Protein AF-A0A7S3YXL3-F1 (afdb_monomer)

Foldseek 3Di:
DPPQDWAAALPPRDTDGPVQFDPVQVPDDGNPHHGPVVVVVVVVVVVVVVPPVPQPFDAALPPRDTDGPVQFDPVLVVVHNNRHGPVVVVVVVPPPDDPDPDDPDDDDDDDDDDDDDDDDDD

Secondary structure (DSSP, 8-state):
-----EEE-TTT--EEEGGGS-HHHHTSPTTSPPPHHHHHHHHHHHHHHTTS--S--EE-TTT--EE-GGGS-HHHHTTGGG---HHHHHHHHH-SS------TT-----------------

Mean predicted aligned error: 17.36 Å

Nearest PDB structures (foldseek):
  8pda-assembly1_A  TM=3.566E-01  e=9.413E-01  Saccharomyces cerevisiae
  3j7y-assembly1_0  TM=2.477E-01  e=2.524E+00  Homo sapiens
  7a5f-assembly1_03  TM=2.580E-01  e=3.345E+00  Homo sapiens

Sequence (122 aa):
ITHHLMKLCAECKLEKGKKGYGDRQWKKAAGSGVCKECKAKALAEKENQAMSPSSSMKMCSSCGTNKQVFSFSENQLKKGSKRRCYSCVEDSEGNANQEVLVCHECGSDGPFSAKQKKKGPK

Organism: NCBI:txid91324

Structure (mmCIF, N/CA/C/O backbone):
data_AF-A0A7S3YXL3-F1
#
_entry.id   AF-A0A7S3YXL3-F1
#
loop_
_atom_site.group_PDB
_atom_site.id
_atom_site.type_symbol
_atom_site.label_atom_id
_atom_site.label_alt_id
_atom_site.label_comp_id
_atom_site.label_asym_id
_atom_site.label_entity_id
_atom_site.label_seq_id
_atom_site.pdbx_PDB_ins_code
_atom_site.Cartn_x
_atom_site.Cartn_y
_atom_site.Cartn_z
_atom_site.occupancy
_atom_site.B_iso_or_equiv
_atom_site.auth_seq_id
_atom_site.auth_comp_id
_atom_site.auth_asym_id
_atom_site.auth_atom_id
_atom_site.pdbx_PDB_model_num
ATOM 1 N N . ILE A 1 1 ? 32.670 -7.714 -28.250 1.00 48.03 1 ILE A N 1
ATOM 2 C CA . ILE A 1 1 ? 31.438 -6.919 -28.470 1.00 48.03 1 ILE A CA 1
ATOM 3 C C . ILE A 1 1 ? 30.487 -7.222 -27.319 1.00 48.03 1 ILE A C 1
ATOM 5 O O . ILE A 1 1 ? 29.798 -8.233 -27.333 1.00 48.03 1 ILE A O 1
ATOM 9 N N . THR A 1 2 ? 30.520 -6.427 -26.252 1.00 51.41 2 THR A N 1
ATOM 10 C CA . THR A 1 2 ? 29.527 -6.521 -25.177 1.00 51.41 2 THR A CA 1
ATOM 11 C C . THR A 1 2 ? 28.227 -5.947 -25.718 1.00 51.41 2 THR A C 1
ATOM 13 O O . THR A 1 2 ? 28.029 -4.737 -25.716 1.00 51.41 2 THR A O 1
ATOM 16 N N . HIS A 1 3 ? 27.354 -6.809 -26.241 1.00 57.69 3 HIS A N 1
ATOM 17 C CA . HIS A 1 3 ? 26.010 -6.397 -26.623 1.00 57.69 3 HIS A CA 1
ATOM 18 C C . HIS A 1 3 ? 25.340 -5.786 -25.390 1.00 57.69 3 HIS A C 1
ATOM 20 O O . HIS A 1 3 ? 25.068 -6.476 -24.403 1.00 57.69 3 HIS A O 1
ATOM 26 N N . HIS A 1 4 ? 25.113 -4.473 -25.423 1.00 72.56 4 HIS A N 1
ATOM 27 C CA . HIS A 1 4 ? 24.270 -3.806 -24.449 1.00 72.56 4 HIS A CA 1
ATOM 28 C C . HIS A 1 4 ? 22.858 -4.363 -24.617 1.00 72.56 4 HIS A C 1
ATOM 30 O O . HIS A 1 4 ? 22.091 -3.894 -25.450 1.00 72.56 4 HIS A O 1
ATOM 36 N N . LEU A 1 5 ? 22.526 -5.399 -23.841 1.00 86.81 5 LEU A N 1
ATOM 37 C CA . LEU A 1 5 ? 21.158 -5.887 -23.755 1.00 86.81 5 LEU A CA 1
ATOM 38 C C . LEU A 1 5 ? 20.287 -4.718 -23.297 1.00 86.81 5 LEU A C 1
ATOM 40 O O . LEU A 1 5 ? 20.461 -4.199 -22.190 1.00 86.81 5 LEU A O 1
ATOM 44 N N . MET A 1 6 ? 19.377 -4.309 -24.172 1.00 92.06 6 MET A N 1
ATOM 45 C CA . MET A 1 6 ? 18.308 -3.361 -23.898 1.00 92.06 6 MET A CA 1
ATOM 46 C C . MET A 1 6 ? 16.978 -4.113 -23.859 1.00 92.06 6 MET A C 1
ATOM 48 O O . MET A 1 6 ? 16.819 -5.158 -24.491 1.00 92.06 6 MET A O 1
ATOM 52 N N . LYS A 1 7 ? 16.034 -3.622 -23.052 1.00 92.62 7 LYS A N 1
ATOM 53 C CA . LYS A 1 7 ? 14.675 -4.169 -22.960 1.00 92.62 7 LYS A CA 1
ATOM 54 C C . LYS A 1 7 ? 13.646 -3.049 -23.003 1.00 92.62 7 LYS A C 1
ATOM 56 O O . LYS A 1 7 ? 13.819 -2.027 -22.332 1.00 92.62 7 LYS A O 1
ATOM 61 N N . LEU A 1 8 ? 12.557 -3.290 -23.729 1.00 95.00 8 LEU A N 1
ATOM 62 C CA . LEU A 1 8 ? 11.387 -2.417 -23.776 1.00 95.00 8 LEU A CA 1
ATOM 63 C C . LEU A 1 8 ? 10.574 -2.508 -22.484 1.00 95.00 8 LEU A C 1
ATOM 65 O O . LEU A 1 8 ? 10.272 -3.605 -22.002 1.00 95.00 8 LEU A O 1
ATOM 69 N N . CYS A 1 9 ? 10.217 -1.343 -21.946 1.00 95.56 9 CYS A N 1
ATOM 70 C CA . CYS A 1 9 ? 9.345 -1.230 -20.783 1.00 95.56 9 CYS A CA 1
ATOM 71 C C . CYS A 1 9 ? 7.897 -1.518 -21.188 1.00 95.56 9 CYS A C 1
ATOM 73 O O . CYS A 1 9 ? 7.416 -0.975 -22.183 1.00 95.56 9 CYS A O 1
ATOM 75 N N . ALA A 1 10 ? 7.186 -2.321 -20.396 1.00 95.81 10 ALA A N 1
ATOM 76 C CA . ALA A 1 10 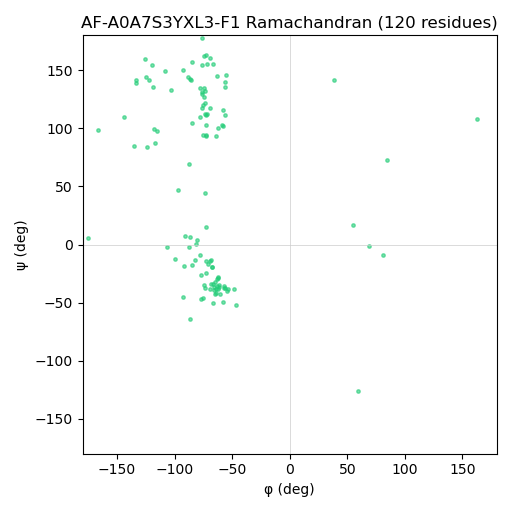? 5.785 -2.649 -20.650 1.00 95.81 10 ALA A CA 1
ATOM 77 C C . ALA A 1 10 ? 4.868 -1.409 -20.626 1.00 95.81 10 ALA A C 1
ATOM 79 O O . ALA A 1 10 ? 3.960 -1.327 -21.451 1.00 95.81 10 ALA A O 1
ATOM 80 N N . GLU A 1 11 ? 5.161 -0.434 -19.758 1.00 95.38 11 GLU A N 1
ATOM 81 C CA . GLU A 1 11 ? 4.337 0.765 -19.551 1.00 95.38 11 GLU A CA 1
ATOM 82 C C . GLU A 1 11 ? 4.696 1.889 -20.531 1.00 95.38 11 GLU A C 1
ATOM 84 O O . GLU A 1 11 ? 3.902 2.259 -21.386 1.00 95.38 11 GLU A O 1
ATOM 89 N N . CYS A 1 12 ? 5.922 2.420 -20.454 1.00 95.44 12 CYS A N 1
ATOM 90 C CA . CYS A 1 12 ? 6.314 3.592 -21.244 1.00 95.44 12 CYS A CA 1
ATOM 91 C C . CYS A 1 12 ? 6.867 3.274 -22.639 1.00 95.44 12 CYS A C 1
ATOM 93 O O . CYS A 1 12 ? 7.236 4.198 -23.353 1.00 95.44 12 CYS A O 1
ATOM 95 N N . LYS A 1 13 ? 6.986 1.990 -23.012 1.00 94.75 13 LYS A N 1
ATOM 96 C CA . LYS A 1 13 ? 7.530 1.521 -24.304 1.00 94.75 13 LYS A CA 1
ATOM 97 C C . LYS A 1 13 ? 8.939 2.029 -24.652 1.00 94.75 13 LYS A C 1
ATOM 99 O O . LYS A 1 13 ? 9.369 1.905 -25.790 1.00 94.75 13 LYS A O 1
ATOM 104 N N . LEU A 1 14 ? 9.687 2.547 -23.676 1.00 94.56 14 LEU A N 1
ATOM 105 C CA . LEU A 1 14 ? 11.068 2.989 -23.868 1.00 94.56 14 LEU A CA 1
ATOM 106 C C . LEU A 1 14 ? 12.056 1.836 -23.684 1.00 94.56 14 LEU A C 1
ATOM 108 O O . LEU A 1 14 ? 11.906 1.006 -22.779 1.00 94.56 14 LEU A O 1
ATOM 112 N N . GLU A 1 15 ? 13.106 1.831 -24.503 1.00 93.75 15 GLU A N 1
ATOM 113 C CA . GLU A 1 15 ? 14.246 0.935 -24.348 1.00 93.75 15 GLU A CA 1
ATOM 114 C C . GLU A 1 15 ? 15.118 1.389 -23.181 1.00 93.75 15 GLU A C 1
ATOM 116 O O . GLU A 1 15 ? 15.530 2.546 -23.071 1.00 93.75 15 GLU A O 1
ATOM 121 N N . LYS A 1 16 ? 15.382 0.469 -22.256 1.00 94.00 16 LYS A N 1
ATOM 122 C CA . LYS A 1 16 ? 16.224 0.733 -21.092 1.00 94.00 16 LYS A CA 1
ATOM 123 C C . LYS A 1 16 ? 17.214 -0.415 -20.921 1.00 94.00 16 LYS A C 1
ATOM 125 O O . LYS A 1 16 ? 16.883 -1.587 -21.108 1.00 94.00 16 LYS A O 1
ATOM 130 N N . GLY A 1 17 ? 18.441 -0.080 -20.535 1.00 93.56 17 GLY A N 1
ATOM 131 C CA . GLY A 1 17 ? 19.443 -1.072 -20.141 1.00 93.56 17 GLY A CA 1
ATOM 132 C C . GLY A 1 17 ? 19.183 -1.635 -18.739 1.00 93.56 17 GLY A C 1
ATOM 133 O O . GLY A 1 17 ? 18.294 -1.175 -18.017 1.00 93.56 17 GLY A O 1
ATOM 134 N N . LYS A 1 18 ? 20.025 -2.582 -18.302 1.00 93.00 18 LYS A N 1
ATOM 135 C CA . LYS A 1 18 ? 19.920 -3.255 -16.989 1.00 93.00 18 LYS A CA 1
ATOM 136 C C . LYS A 1 18 ? 19.731 -2.295 -15.806 1.00 93.00 18 LYS A C 1
ATOM 138 O O . LYS A 1 18 ? 18.949 -2.586 -14.910 1.00 93.00 18 LYS A O 1
ATOM 143 N N . LYS A 1 19 ? 20.390 -1.127 -15.815 1.00 94.19 19 LYS A N 1
ATOM 144 C CA . LYS A 1 19 ? 20.277 -0.116 -14.743 1.00 94.19 19 LYS A CA 1
ATOM 145 C C . LYS A 1 19 ? 18.855 0.447 -14.579 1.00 94.19 19 LYS A C 1
ATOM 147 O O . LYS A 1 19 ? 18.477 0.802 -13.460 1.00 94.19 19 LYS A O 1
ATOM 152 N N . GLY A 1 20 ? 18.071 0.485 -15.660 1.00 94.19 20 GLY A N 1
ATOM 153 C CA . GLY A 1 20 ? 16.691 0.982 -15.682 1.00 94.19 20 GLY A CA 1
ATOM 154 C C . GLY A 1 20 ? 15.655 0.009 -15.112 1.00 94.19 20 GLY A C 1
ATOM 155 O O . GLY A 1 20 ? 14.514 0.406 -14.884 1.00 94.19 20 GLY A O 1
ATOM 156 N N . TYR A 1 21 ? 16.041 -1.237 -14.825 1.00 95.69 21 TYR A N 1
ATOM 157 C CA . TYR A 1 21 ? 15.181 -2.261 -14.229 1.00 95.69 21 TYR A CA 1
ATOM 158 C C . TYR A 1 21 ? 15.755 -2.736 -12.891 1.00 95.69 21 TYR A C 1
ATOM 160 O O . TYR A 1 21 ? 16.952 -2.635 -12.633 1.00 95.69 21 TYR A O 1
ATOM 168 N N . GLY A 1 22 ? 14.901 -3.239 -12.000 1.00 94.69 22 GLY A N 1
ATOM 169 C CA . GLY A 1 22 ? 15.376 -4.022 -10.851 1.00 94.69 22 GLY A CA 1
ATOM 170 C C . GLY A 1 22 ? 15.770 -5.432 -11.294 1.00 94.69 22 GLY A C 1
ATOM 171 O O . GLY A 1 22 ? 15.204 -5.932 -12.262 1.00 94.69 22 GLY A O 1
ATOM 172 N N . ASP A 1 23 ? 16.667 -6.116 -10.581 1.00 94.00 23 ASP A N 1
ATOM 173 C CA . ASP A 1 23 ? 17.179 -7.437 -10.989 1.00 94.00 23 ASP A CA 1
ATOM 174 C C . ASP A 1 23 ? 16.078 -8.467 -11.252 1.00 94.00 23 ASP A C 1
ATOM 176 O O . ASP A 1 23 ? 16.122 -9.196 -12.242 1.00 94.00 23 ASP A O 1
ATOM 180 N N . ARG A 1 24 ? 15.032 -8.480 -10.416 1.00 94.50 24 ARG A N 1
ATOM 181 C CA . ARG A 1 24 ? 13.859 -9.344 -10.628 1.00 94.50 24 ARG A CA 1
ATOM 182 C C . ARG A 1 24 ? 13.096 -9.000 -11.910 1.00 94.50 24 ARG A C 1
ATOM 184 O O . ARG A 1 24 ? 12.629 -9.904 -12.585 1.00 94.50 24 ARG A O 1
ATOM 191 N N . GLN A 1 25 ? 12.971 -7.716 -12.250 1.00 94.19 25 GLN A N 1
ATOM 192 C CA . GLN A 1 25 ? 12.310 -7.260 -13.481 1.00 94.19 25 GLN A CA 1
ATOM 193 C C . GLN A 1 25 ? 13.188 -7.526 -14.710 1.00 94.19 25 GLN A C 1
ATOM 195 O O . GLN A 1 25 ? 12.683 -7.944 -15.744 1.00 94.19 25 GLN A O 1
ATOM 200 N N . TRP A 1 26 ? 14.509 -7.368 -14.581 1.00 94.06 26 TRP A N 1
ATOM 201 C CA . TRP A 1 26 ? 15.466 -7.645 -15.649 1.00 94.06 26 TRP A CA 1
ATOM 202 C C . TRP A 1 26 ? 15.511 -9.123 -16.034 1.00 94.06 26 TRP A C 1
ATOM 204 O O . TRP A 1 26 ? 15.726 -9.440 -17.198 1.00 94.06 26 TRP A O 1
ATOM 214 N N . LYS A 1 27 ? 15.289 -10.035 -15.083 1.00 92.06 27 LYS A N 1
ATOM 215 C CA . LYS A 1 27 ? 15.225 -11.480 -15.349 1.00 92.06 27 LYS A CA 1
ATOM 216 C C . LYS A 1 27 ? 13.945 -11.921 -16.074 1.00 92.06 27 LYS A C 1
ATOM 218 O O . LYS A 1 27 ? 13.920 -13.028 -16.595 1.00 92.06 27 LYS A O 1
ATOM 223 N N . LYS A 1 28 ? 12.903 -11.082 -16.140 1.00 90.25 28 LYS A N 1
ATOM 224 C CA . LYS A 1 28 ? 11.668 -11.401 -16.875 1.00 90.25 28 LYS A CA 1
ATOM 225 C C . LYS A 1 28 ? 11.869 -11.346 -18.396 1.00 90.25 28 LYS A C 1
ATOM 227 O O . LYS A 1 28 ? 12.831 -10.743 -18.892 1.00 90.25 28 LYS A O 1
ATOM 232 N N . ALA A 1 29 ? 10.932 -11.949 -19.130 1.00 87.12 29 ALA A N 1
ATOM 233 C CA . ALA A 1 29 ? 10.876 -11.882 -20.588 1.00 87.12 29 ALA A CA 1
ATOM 234 C C . ALA A 1 29 ? 10.842 -10.422 -21.080 1.00 87.12 29 ALA A C 1
ATOM 236 O O . ALA A 1 29 ? 10.280 -9.542 -20.415 1.00 87.12 29 ALA A O 1
ATOM 237 N N . ALA A 1 30 ? 11.461 -10.155 -22.232 1.00 82.88 30 ALA A N 1
ATOM 238 C CA . ALA A 1 30 ? 11.430 -8.828 -22.847 1.00 82.88 30 ALA A CA 1
ATOM 239 C C . ALA A 1 30 ? 9.973 -8.374 -23.073 1.00 82.88 30 ALA A C 1
ATOM 241 O O . ALA A 1 30 ? 9.118 -9.189 -23.403 1.00 82.88 30 ALA A O 1
ATOM 242 N N . GLY A 1 31 ? 9.675 -7.097 -22.820 1.00 82.50 31 GLY A N 1
ATOM 243 C CA . GLY A 1 31 ? 8.322 -6.542 -22.960 1.00 82.50 31 GLY A CA 1
ATOM 244 C C . GLY A 1 31 ? 7.363 -6.802 -21.789 1.00 82.50 31 GLY A C 1
ATOM 245 O O . GLY A 1 31 ? 6.306 -6.185 -21.743 1.00 82.50 31 GLY A O 1
ATOM 246 N N . SER A 1 32 ? 7.726 -7.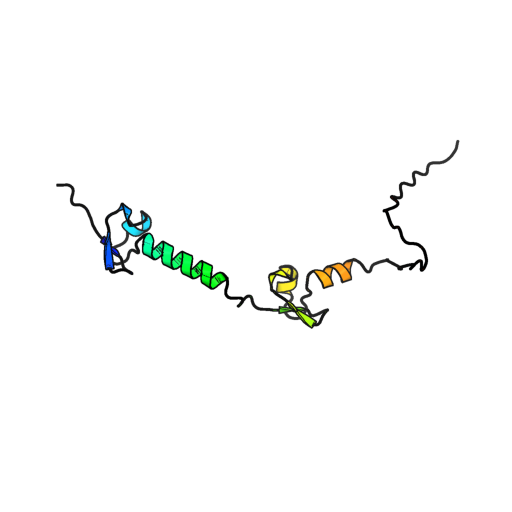646 -20.813 1.00 91.06 32 SER A N 1
ATOM 247 C CA . SER A 1 32 ? 6.903 -7.905 -19.610 1.00 91.06 32 SER A CA 1
ATOM 248 C C . SER A 1 32 ? 7.356 -7.140 -18.358 1.00 91.06 32 SER A C 1
ATOM 250 O O . SER A 1 32 ? 6.671 -7.125 -17.333 1.00 91.06 32 SER A O 1
ATOM 252 N N . GLY A 1 33 ? 8.551 -6.546 -18.409 1.00 91.81 33 GLY A N 1
ATOM 253 C CA . GLY A 1 33 ? 9.148 -5.818 -17.295 1.00 91.81 33 GLY A CA 1
ATOM 254 C C . GLY A 1 33 ? 8.747 -4.345 -17.278 1.00 91.81 33 GLY A C 1
ATOM 255 O O . GLY A 1 33 ? 8.666 -3.703 -18.323 1.00 91.81 33 GLY A O 1
ATOM 256 N N . VAL A 1 34 ? 8.571 -3.788 -16.082 1.00 96.06 34 VAL A N 1
ATOM 257 C CA . VAL A 1 34 ? 8.328 -2.352 -15.871 1.00 96.06 34 VAL A CA 1
ATOM 258 C C . VAL A 1 34 ? 9.613 -1.691 -15.375 1.00 96.06 34 VAL A C 1
ATOM 260 O O . VAL A 1 34 ? 10.285 -2.214 -14.477 1.00 96.06 34 VAL A O 1
ATOM 263 N N . CYS A 1 35 ? 9.977 -0.549 -15.963 1.00 96.44 35 CYS A N 1
ATOM 264 C CA . CYS A 1 35 ? 11.167 0.197 -15.565 1.00 96.44 35 CYS A CA 1
ATOM 265 C C . CYS A 1 35 ? 11.001 0.817 -14.166 1.00 96.44 35 CYS A C 1
ATOM 267 O O . CYS A 1 35 ? 9.891 0.981 -13.652 1.00 96.44 35 CYS A O 1
ATOM 269 N N . LYS A 1 36 ? 12.124 1.171 -13.533 1.00 96.50 36 LYS A N 1
ATOM 270 C CA . LYS A 1 36 ? 12.142 1.763 -12.185 1.00 96.50 36 LYS A CA 1
ATOM 271 C C . LYS A 1 36 ? 11.319 3.047 -12.099 1.00 96.50 36 LYS A C 1
ATOM 273 O O . LYS A 1 36 ? 10.639 3.245 -11.103 1.00 96.50 36 LYS A O 1
ATOM 278 N N . GL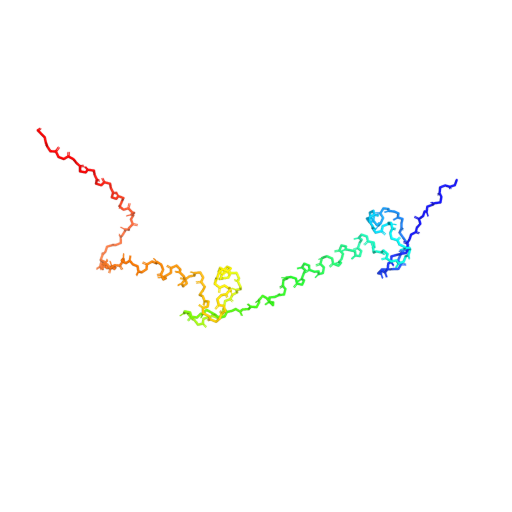U A 1 37 ? 11.349 3.871 -13.142 1.00 96.12 37 GLU A N 1
ATOM 279 C CA . GLU A 1 37 ? 10.625 5.145 -13.198 1.00 96.12 37 GLU A CA 1
ATOM 280 C C . GLU A 1 37 ? 9.108 4.926 -13.215 1.00 96.12 37 GLU A C 1
ATOM 282 O O . GLU A 1 37 ? 8.400 5.480 -12.382 1.00 96.12 37 GLU A O 1
ATOM 287 N N 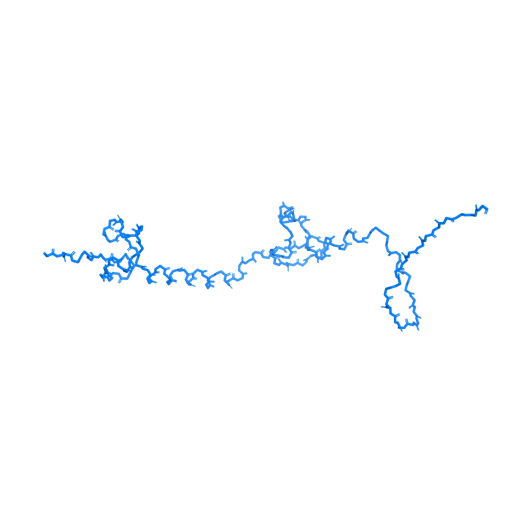. CYS A 1 38 ? 8.605 4.060 -14.101 1.00 96.00 38 CYS A N 1
ATOM 288 C CA . CYS A 1 38 ? 7.182 3.710 -14.145 1.00 96.00 38 CYS A CA 1
ATOM 289 C C . CYS A 1 38 ? 6.727 3.033 -12.850 1.00 96.00 38 CYS A C 1
ATOM 291 O O . CYS A 1 38 ? 5.646 3.322 -12.350 1.00 96.00 38 CYS A O 1
ATOM 293 N N . LYS A 1 39 ? 7.574 2.182 -12.257 1.00 94.94 39 LYS A N 1
ATOM 294 C CA . LYS A 1 39 ? 7.281 1.590 -10.950 1.00 94.94 39 LYS A CA 1
ATOM 295 C C . LYS A 1 39 ? 7.203 2.653 -9.847 1.00 94.94 39 LYS A C 1
ATOM 297 O O . LYS A 1 39 ? 6.324 2.557 -9.002 1.00 94.94 39 LYS A O 1
ATOM 302 N N . ALA A 1 40 ? 8.104 3.635 -9.842 1.00 93.25 40 ALA A N 1
ATOM 303 C CA . ALA A 1 40 ? 8.090 4.726 -8.871 1.00 93.25 40 ALA A CA 1
ATOM 304 C C . ALA A 1 40 ? 6.842 5.605 -9.029 1.00 93.25 40 ALA A C 1
ATOM 306 O O . ALA A 1 40 ? 6.193 5.901 -8.033 1.00 93.25 40 ALA A O 1
ATOM 307 N N . LYS A 1 41 ? 6.451 5.935 -10.269 1.00 93.44 41 LYS A N 1
ATOM 308 C CA . LYS A 1 41 ? 5.199 6.655 -10.559 1.00 93.44 41 LYS A CA 1
ATOM 309 C C . LYS A 1 41 ? 3.978 5.903 -10.025 1.00 93.44 41 LYS A C 1
ATOM 311 O O . LYS A 1 41 ? 3.237 6.460 -9.227 1.00 93.44 41 LYS A O 1
ATOM 316 N N . ALA A 1 42 ? 3.868 4.609 -10.325 1.00 90.50 42 ALA A N 1
ATOM 317 C CA . ALA A 1 42 ? 2.767 3.781 -9.836 1.00 90.50 42 ALA A CA 1
ATOM 318 C C . ALA A 1 42 ? 2.724 3.653 -8.299 1.00 90.50 42 ALA A C 1
ATOM 320 O O . ALA A 1 42 ? 1.661 3.418 -7.728 1.00 90.50 42 ALA A O 1
ATOM 321 N N . LEU A 1 43 ? 3.867 3.766 -7.612 1.00 87.00 43 LEU A N 1
ATOM 322 C CA . LEU A 1 43 ? 3.913 3.813 -6.146 1.00 87.00 43 LEU A CA 1
ATOM 323 C C . LEU A 1 43 ? 3.461 5.179 -5.618 1.00 87.00 43 LEU A C 1
ATOM 325 O O . LEU A 1 43 ? 2.603 5.220 -4.743 1.00 87.00 43 LEU A O 1
ATOM 329 N N . ALA A 1 44 ? 3.951 6.273 -6.204 1.00 84.62 44 ALA A N 1
ATOM 330 C CA . ALA A 1 44 ? 3.556 7.629 -5.827 1.00 84.62 44 ALA A CA 1
ATOM 331 C C . ALA A 1 44 ? 2.051 7.889 -6.050 1.00 84.62 44 ALA A C 1
ATOM 333 O O . ALA A 1 44 ? 1.400 8.554 -5.243 1.00 84.62 44 ALA A O 1
ATOM 334 N N . GLU A 1 45 ? 1.471 7.325 -7.114 1.00 81.50 45 GLU A N 1
ATOM 335 C CA . GLU A 1 45 ? 0.027 7.378 -7.375 1.00 81.50 45 GLU A CA 1
ATOM 336 C C . GLU A 1 45 ? -0.778 6.606 -6.319 1.00 81.50 45 GLU A C 1
ATOM 338 O O . GLU A 1 45 ? -1.844 7.057 -5.899 1.00 81.50 45 GLU A O 1
ATOM 343 N N . LYS A 1 46 ? -0.255 5.474 -5.829 1.00 74.81 46 LYS A N 1
ATOM 344 C CA . LYS A 1 46 ? -0.886 4.710 -4.743 1.00 74.81 46 LYS A CA 1
ATOM 345 C C . LYS A 1 46 ? -0.826 5.435 -3.404 1.00 74.81 46 LYS A C 1
ATOM 347 O O . LYS A 1 46 ? -1.799 5.387 -2.659 1.00 74.81 46 LYS A O 1
ATOM 352 N N . GLU A 1 47 ? 0.276 6.113 -3.105 1.00 71.38 47 GLU A N 1
ATOM 353 C CA . GLU A 1 47 ? 0.395 6.915 -1.882 1.00 71.38 47 GLU A CA 1
ATOM 354 C C . GLU A 1 47 ? -0.570 8.107 -1.895 1.00 71.38 47 GLU A C 1
ATOM 356 O O . GLU A 1 47 ? -1.226 8.374 -0.891 1.00 71.38 47 GLU A O 1
ATOM 361 N N . ASN A 1 48 ? -0.759 8.755 -3.048 1.00 61.31 48 ASN A N 1
ATOM 362 C CA . ASN A 1 48 ? -1.761 9.816 -3.182 1.00 61.31 48 ASN A CA 1
ATOM 363 C C . ASN A 1 48 ? -3.204 9.289 -3.086 1.00 61.31 48 ASN A C 1
ATOM 365 O O . ASN A 1 48 ? -4.060 9.954 -2.506 1.00 61.31 48 ASN A O 1
ATOM 369 N N . GLN A 1 49 ? -3.492 8.078 -3.577 1.00 56.84 49 GLN A N 1
ATOM 370 C CA . GLN A 1 49 ? -4.813 7.456 -3.399 1.00 56.84 49 GLN A CA 1
ATOM 371 C C . GLN A 1 49 ? -5.081 6.975 -1.966 1.00 56.84 49 GLN A C 1
ATOM 373 O O . GLN A 1 49 ? -6.240 6.928 -1.554 1.00 56.84 49 GLN A O 1
ATOM 378 N N . ALA A 1 50 ? -4.046 6.680 -1.173 1.00 54.16 50 ALA A N 1
ATOM 379 C CA . ALA A 1 50 ? -4.198 6.355 0.246 1.00 54.16 50 ALA A CA 1
ATOM 380 C C . ALA A 1 50 ? -4.637 7.563 1.105 1.00 54.16 50 ALA A C 1
ATOM 382 O O . ALA A 1 50 ? -5.102 7.370 2.226 1.00 54.16 50 ALA A O 1
ATOM 383 N N . MET A 1 51 ? -4.554 8.791 0.573 1.00 54.22 51 MET A N 1
ATOM 384 C CA . MET A 1 51 ? -5.137 9.996 1.178 1.00 54.22 51 MET A CA 1
ATOM 385 C C . MET A 1 51 ? -6.565 10.302 0.706 1.00 54.22 51 MET A C 1
ATOM 387 O O . MET A 1 51 ? -7.118 11.336 1.075 1.00 54.22 51 MET A O 1
ATOM 391 N N . SER A 1 52 ? -7.208 9.420 -0.064 1.00 47.31 52 SER A N 1
ATOM 392 C CA . SER A 1 52 ? -8.653 9.520 -0.254 1.00 47.31 52 SER A CA 1
ATOM 393 C C . SER A 1 52 ? -9.348 9.007 1.020 1.00 47.31 52 SER A C 1
ATOM 395 O O . SER A 1 52 ? -9.181 7.832 1.360 1.00 47.31 52 SER A O 1
ATOM 397 N N . PRO A 1 53 ? -10.121 9.829 1.758 1.00 52.66 53 PRO A N 1
ATOM 398 C CA . PRO A 1 53 ? -10.754 9.461 3.028 1.00 52.66 53 PRO A CA 1
ATOM 399 C C . PRO A 1 53 ? -11.959 8.517 2.846 1.00 52.66 53 PRO A C 1
ATOM 401 O O . PRO A 1 53 ? -12.970 8.633 3.530 1.00 52.66 53 PRO A O 1
ATOM 404 N N . SER A 1 54 ? -11.828 7.500 1.992 1.00 51.47 54 SER A N 1
ATOM 405 C CA . SER A 1 54 ? -12.673 6.300 1.992 1.00 51.47 54 SER A CA 1
ATOM 406 C C . SER A 1 54 ? -12.356 5.375 3.185 1.00 51.47 54 SER A C 1
ATOM 408 O O . SER A 1 54 ? -12.746 4.204 3.206 1.00 51.47 54 SER A O 1
ATOM 410 N N . SER A 1 55 ? -11.642 5.872 4.196 1.00 58.31 55 SER A N 1
ATOM 411 C CA . SER A 1 55 ? -11.552 5.233 5.502 1.00 58.31 55 SER A CA 1
ATOM 412 C C . SER A 1 55 ? -12.974 5.129 6.048 1.00 58.31 55 SER A C 1
ATOM 414 O O . SER A 1 55 ? -13.599 6.126 6.411 1.00 58.31 55 SER A O 1
ATOM 416 N N . SER A 1 56 ? -13.534 3.921 5.971 1.00 77.81 56 SER A N 1
ATOM 417 C CA . SER A 1 56 ? -14.954 3.666 6.177 1.00 77.81 56 SER A CA 1
ATOM 418 C C . SER A 1 56 ? -15.375 4.149 7.560 1.00 77.81 56 SER A C 1
ATOM 420 O O . SER A 1 56 ? -15.107 3.468 8.551 1.00 77.81 56 SER A O 1
ATOM 422 N N . MET A 1 57 ? -16.033 5.309 7.639 1.00 90.31 57 MET A N 1
ATOM 423 C CA . MET A 1 57 ? -16.540 5.819 8.909 1.00 90.31 57 MET A CA 1
ATOM 424 C C . MET A 1 57 ? -17.456 4.770 9.539 1.00 90.31 57 MET A C 1
ATOM 426 O O . MET A 1 57 ? -18.268 4.135 8.861 1.00 90.31 57 MET A O 1
ATOM 430 N N . LYS A 1 58 ? -17.298 4.550 10.841 1.00 91.94 58 LYS A N 1
ATOM 431 C CA . LYS A 1 58 ? -18.104 3.615 11.618 1.00 91.94 58 LYS A CA 1
ATOM 432 C C . LYS A 1 58 ? -18.846 4.380 12.703 1.00 91.94 58 LYS A C 1
ATOM 434 O O . LYS A 1 58 ? -18.261 5.208 13.396 1.00 91.94 58 LYS A O 1
ATOM 439 N N . MET A 1 59 ? -20.125 4.070 12.872 1.00 94.75 59 MET A N 1
ATOM 440 C CA . MET A 1 59 ? -20.936 4.645 13.939 1.00 94.75 59 MET A CA 1
ATOM 441 C C . MET A 1 59 ? -20.601 3.991 15.282 1.00 94.75 59 MET A C 1
ATOM 443 O O . MET A 1 59 ? -20.542 2.760 15.387 1.00 94.75 59 MET A O 1
ATOM 447 N N . CYS A 1 60 ? -20.368 4.814 16.302 1.00 95.44 60 CYS A N 1
ATOM 448 C CA . CYS A 1 60 ? -20.243 4.368 17.684 1.00 95.44 60 CYS A CA 1
ATOM 449 C C . CYS A 1 60 ? -21.630 4.062 18.262 1.00 95.44 60 CYS A C 1
ATOM 451 O O . CYS A 1 60 ? -22.518 4.906 18.219 1.00 95.44 60 CYS A O 1
ATOM 453 N N . SER A 1 61 ? -21.799 2.888 18.868 1.00 95.38 61 SER A N 1
ATOM 454 C CA . SER A 1 61 ? -23.063 2.477 19.489 1.00 95.38 61 SER A CA 1
ATOM 455 C C . SER A 1 61 ? -23.393 3.231 20.780 1.00 95.38 61 SER A C 1
ATOM 457 O O . SER A 1 61 ? -24.529 3.151 21.230 1.00 95.38 61 SER A O 1
ATOM 459 N N . SER A 1 62 ? -22.414 3.897 21.403 1.00 93.88 62 SER A N 1
ATOM 460 C CA . SER A 1 62 ? -22.603 4.588 22.687 1.00 93.88 62 SER A CA 1
ATOM 461 C C . SER A 1 62 ? -22.967 6.059 22.507 1.00 93.88 62 SER A C 1
ATOM 463 O O . SER A 1 62 ? -23.879 6.543 23.157 1.00 93.88 62 SER A O 1
ATOM 465 N N . CYS A 1 63 ? -22.263 6.768 21.619 1.00 93.75 63 CYS A N 1
ATOM 466 C CA . CYS A 1 63 ? -22.492 8.195 21.376 1.00 93.75 63 CYS A CA 1
ATOM 467 C C . CYS A 1 63 ? -23.194 8.494 20.045 1.00 93.75 63 CYS A C 1
ATOM 469 O O . CYS A 1 63 ? -23.403 9.657 19.725 1.00 93.75 63 CYS A O 1
ATOM 471 N N . GLY A 1 64 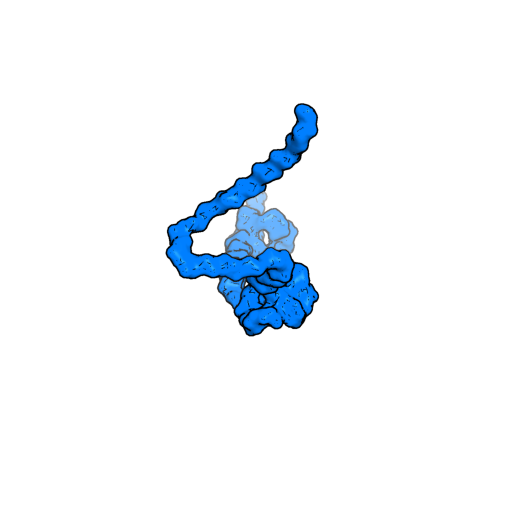? -23.497 7.480 19.227 1.00 92.94 64 GLY A N 1
ATOM 472 C CA . GLY A 1 64 ? -24.218 7.635 17.956 1.00 92.94 64 GLY A CA 1
ATOM 473 C C . GLY A 1 64 ? -23.452 8.361 16.844 1.00 92.94 64 GLY A C 1
ATOM 474 O O . GLY A 1 64 ? -23.962 8.499 15.739 1.00 92.94 64 GLY A O 1
ATOM 475 N N . THR A 1 65 ? -22.221 8.817 17.091 1.00 93.94 65 THR A N 1
ATOM 476 C CA . THR A 1 65 ? -21.451 9.578 16.096 1.00 93.94 65 THR A CA 1
ATOM 477 C C . THR A 1 65 ? -20.691 8.664 15.139 1.00 93.94 65 THR A C 1
ATOM 479 O O . THR A 1 65 ? -20.128 7.635 15.535 1.00 93.94 65 THR A O 1
ATOM 482 N N . ASN A 1 66 ? -20.644 9.059 13.864 1.00 93.44 66 ASN A N 1
ATOM 483 C CA . ASN A 1 66 ? -19.757 8.459 12.873 1.00 93.44 66 ASN A CA 1
ATOM 484 C C . ASN A 1 66 ? -18.323 8.910 13.139 1.00 93.44 66 ASN A C 1
ATOM 486 O O . ASN A 1 66 ? -18.025 10.102 13.155 1.00 93.44 66 ASN A O 1
ATOM 490 N N . LYS A 1 67 ? -17.432 7.946 13.357 1.00 91.56 67 LYS A N 1
ATOM 491 C CA . LYS A 1 67 ? -16.014 8.187 13.612 1.00 91.56 67 LYS A CA 1
ATOM 492 C C . LYS A 1 67 ? -15.154 7.395 12.642 1.00 91.56 67 LYS A C 1
ATOM 494 O O . LYS A 1 67 ? -15.594 6.417 12.038 1.00 91.56 67 LYS A O 1
ATOM 499 N N . GLN A 1 68 ? -13.912 7.824 12.491 1.00 91.31 68 GLN A N 1
ATOM 500 C CA . GLN A 1 68 ? -12.932 7.129 11.669 1.00 91.31 68 GLN A CA 1
ATOM 501 C C . GLN A 1 68 ? -12.572 5.768 12.275 1.00 91.31 68 GLN A C 1
ATOM 503 O O . GLN A 1 68 ? -12.676 5.581 13.485 1.00 91.31 68 GLN A O 1
ATOM 508 N N . VAL A 1 69 ? -12.120 4.819 11.448 1.00 90.75 69 VAL A N 1
ATOM 509 C CA . VAL A 1 69 ? -11.747 3.461 11.898 1.00 90.75 69 VAL A CA 1
ATOM 510 C C . VAL A 1 69 ? -10.687 3.504 13.003 1.00 90.75 69 VAL A C 1
ATOM 512 O O . VAL A 1 69 ? -10.795 2.759 13.971 1.00 90.75 69 VAL A O 1
ATOM 515 N N . PHE A 1 70 ? -9.730 4.433 12.917 1.00 89.38 70 PHE A N 1
ATOM 516 C CA . PHE A 1 70 ? -8.689 4.631 13.932 1.00 89.38 70 PHE A CA 1
ATOM 517 C C . PHE A 1 70 ? -9.214 5.177 15.269 1.00 89.38 70 PHE A C 1
ATOM 519 O O . PHE A 1 70 ? -8.497 5.157 16.260 1.00 89.38 70 PHE A O 1
ATOM 526 N N . SER A 1 71 ? -10.458 5.666 15.329 1.00 92.62 71 SER A N 1
ATOM 527 C CA . SER A 1 71 ? -11.108 6.066 16.585 1.00 92.62 71 SER A CA 1
ATOM 528 C C . SER A 1 71 ? -11.691 4.876 17.364 1.00 92.62 71 SER A C 1
ATOM 530 O O . SER A 1 71 ? -12.350 5.073 18.389 1.00 92.62 71 SER A O 1
ATOM 532 N N . PHE A 1 72 ? -11.480 3.649 16.882 1.00 93.69 72 PHE A N 1
ATOM 533 C CA . PHE A 1 72 ? -11.899 2.401 17.510 1.00 93.69 72 PHE A CA 1
ATOM 534 C C . PHE A 1 72 ? -10.690 1.482 17.681 1.00 93.69 72 PHE A C 1
ATOM 536 O O . PHE A 1 72 ? -9.844 1.396 16.795 1.00 93.69 72 PHE A O 1
ATOM 543 N N . SER A 1 73 ? -10.649 0.727 18.778 1.00 92.94 73 SER A N 1
ATOM 544 C CA . SER A 1 73 ? -9.673 -0.355 18.912 1.00 92.94 73 SER A CA 1
ATOM 545 C C . SER A 1 73 ? -10.019 -1.533 18.001 1.00 92.94 73 SER A C 1
ATOM 547 O O . SER A 1 73 ? -11.188 -1.762 17.675 1.00 92.94 73 SER A O 1
ATOM 549 N N . GLU A 1 74 ? -9.023 -2.341 17.629 1.00 91.88 74 GLU A N 1
ATOM 550 C CA . GLU A 1 74 ? -9.227 -3.536 16.793 1.00 91.88 74 GLU A CA 1
ATOM 551 C C . GLU A 1 74 ? -10.294 -4.479 17.372 1.00 91.88 74 GLU A C 1
ATOM 553 O O . GLU A 1 74 ? -11.133 -5.016 16.645 1.00 91.88 74 GLU A O 1
ATOM 558 N N . ASN A 1 75 ? -10.328 -4.623 18.700 1.00 93.19 75 ASN A N 1
ATOM 559 C CA . ASN A 1 75 ? -11.339 -5.419 19.396 1.00 93.19 75 ASN A CA 1
ATOM 560 C C . ASN A 1 75 ? -12.747 -4.820 19.279 1.00 93.19 75 ASN A C 1
ATOM 562 O O . ASN A 1 75 ? -13.721 -5.565 19.201 1.00 93.19 75 ASN A O 1
ATOM 566 N N . GLN A 1 76 ? -12.884 -3.492 19.244 1.00 93.88 76 GLN A N 1
ATOM 567 C CA . GLN A 1 76 ? -14.172 -2.828 19.027 1.00 93.88 76 GLN A CA 1
ATOM 568 C C . GLN A 1 76 ? -14.615 -2.926 17.565 1.00 93.88 76 GLN A C 1
ATOM 570 O O . GLN A 1 76 ? -15.798 -3.128 17.300 1.00 93.88 76 GLN A O 1
ATOM 575 N N . LEU A 1 77 ? -13.685 -2.880 16.609 1.00 92.00 77 LEU A N 1
ATOM 576 C CA . LEU A 1 77 ? -13.997 -3.056 15.187 1.00 92.00 77 LEU A CA 1
ATOM 577 C C . LEU A 1 77 ? -14.560 -4.451 14.880 1.00 92.0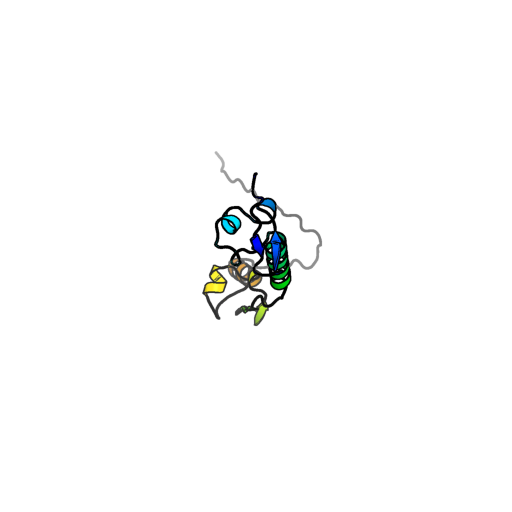0 77 LEU A C 1
ATOM 579 O O . LEU A 1 77 ? -15.496 -4.566 14.086 1.00 92.00 77 LEU A O 1
ATOM 583 N N . LYS A 1 78 ? -14.073 -5.489 15.573 1.00 92.44 78 LYS A N 1
ATOM 584 C CA . LYS A 1 78 ? -14.586 -6.868 15.477 1.00 92.44 78 LYS A CA 1
ATOM 585 C C . LYS A 1 78 ? -16.009 -7.042 16.034 1.00 92.44 78 LYS A C 1
ATOM 587 O O . LYS A 1 78 ? -16.687 -7.992 15.661 1.00 92.44 78 LYS A O 1
ATOM 592 N N . LYS A 1 79 ? -16.500 -6.123 16.879 1.00 90.12 79 LYS A N 1
ATOM 593 C CA . LYS A 1 79 ? -17.847 -6.182 17.494 1.00 90.12 79 LYS A CA 1
ATOM 594 C C . LYS A 1 79 ? -18.982 -5.690 16.585 1.00 90.12 79 LYS A C 1
ATOM 596 O O . LYS A 1 79 ? -20.141 -5.676 17.007 1.00 90.12 79 LYS A O 1
ATOM 601 N N . GLY A 1 80 ? -18.682 -5.267 15.355 1.00 89.62 80 GLY A N 1
ATOM 602 C CA . GLY A 1 80 ? -19.698 -4.836 14.394 1.00 89.62 80 GLY A CA 1
ATOM 603 C C . GLY A 1 80 ? -20.523 -3.656 14.915 1.00 89.62 80 GLY A C 1
ATOM 604 O O . GLY A 1 80 ? -19.968 -2.632 15.306 1.00 89.62 80 GLY 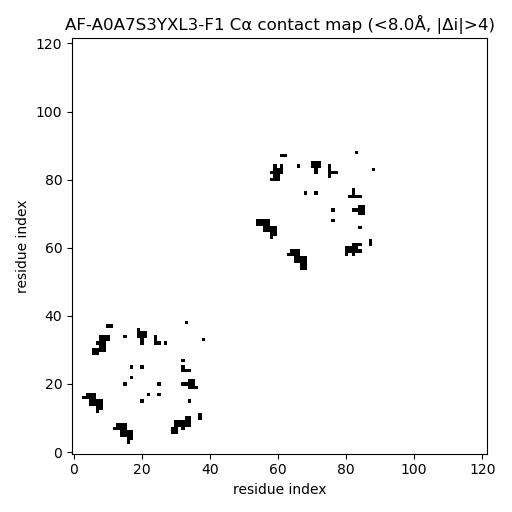A O 1
ATOM 605 N N . SER A 1 81 ? -21.851 -3.777 14.925 1.00 89.00 81 SER A N 1
ATOM 606 C CA . SER A 1 81 ? -22.765 -2.695 15.327 1.00 89.00 81 SER A CA 1
ATOM 607 C C . SER A 1 81 ? -22.696 -2.321 16.811 1.00 89.00 81 SER A C 1
ATOM 609 O O . SER A 1 81 ? -23.075 -1.212 17.154 1.00 89.00 81 SER A O 1
ATOM 611 N N . LYS A 1 82 ? -22.169 -3.194 17.684 1.00 92.38 82 LYS A N 1
ATOM 612 C CA . LYS A 1 82 ? -22.030 -2.933 19.134 1.00 92.38 82 LYS A CA 1
ATOM 613 C C . LYS A 1 82 ? -20.732 -2.201 19.508 1.00 92.38 82 LYS A C 1
ATOM 615 O O . LYS A 1 82 ? -20.405 -2.079 20.688 1.00 92.38 82 LYS A O 1
ATOM 620 N N . ARG A 1 83 ? -19.954 -1.762 18.517 1.00 93.62 83 ARG A N 1
ATOM 621 C CA . ARG A 1 83 ? -18.659 -1.097 18.712 1.00 93.62 83 ARG A CA 1
ATOM 622 C C . ARG A 1 83 ? -18.790 0.224 19.469 1.00 93.62 83 ARG A C 1
ATOM 624 O O . ARG A 1 83 ? -19.726 0.993 19.247 1.00 93.62 83 ARG A O 1
ATOM 631 N N . ARG A 1 84 ? -17.794 0.530 20.293 1.00 95.81 84 ARG A N 1
ATOM 632 C CA . ARG A 1 84 ? -17.633 1.813 20.986 1.00 95.81 84 ARG A CA 1
ATOM 633 C C . ARG A 1 84 ? -16.286 2.431 20.620 1.00 95.81 84 ARG A C 1
ATOM 635 O O . ARG A 1 84 ? -15.307 1.707 20.461 1.00 95.81 84 ARG A O 1
ATOM 642 N N . CYS A 1 85 ? -16.246 3.748 20.446 1.00 95.06 85 CYS A N 1
ATOM 643 C CA . CYS A 1 85 ? -14.998 4.479 20.219 1.00 95.06 85 CYS A CA 1
ATOM 644 C C . CYS A 1 85 ? -14.182 4.604 21.509 1.00 95.06 85 CYS A C 1
ATOM 646 O O . CYS A 1 85 ? -14.761 4.469 22.585 1.00 95.06 85 CYS A O 1
ATOM 648 N N . TYR A 1 86 ? -12.887 4.919 21.402 1.00 94.44 86 TYR A N 1
ATOM 649 C CA . TYR A 1 86 ? -11.975 5.033 22.554 1.00 94.44 86 TYR A CA 1
ATOM 650 C C . TYR A 1 86 ? -12.558 5.852 23.709 1.00 94.44 86 TYR A C 1
ATOM 652 O O . TYR A 1 86 ? -12.732 5.309 24.794 1.00 94.44 86 TYR A O 1
ATOM 660 N N . SER A 1 87 ? -13.035 7.067 23.429 1.00 92.94 87 SER A N 1
ATOM 661 C CA . SER A 1 87 ? -13.615 7.947 24.452 1.00 92.94 87 SER A CA 1
ATOM 662 C C . SER A 1 87 ? -14.788 7.322 25.215 1.00 92.94 87 SER A C 1
ATOM 664 O O . SER A 1 87 ? -14.934 7.549 26.403 1.00 92.94 87 SER A O 1
ATOM 666 N N . CYS A 1 88 ? -15.626 6.509 24.559 1.00 93.00 88 CYS A N 1
ATOM 667 C CA . CYS A 1 88 ? -16.767 5.861 25.220 1.00 93.00 88 CYS A CA 1
ATOM 668 C C . CYS A 1 88 ? -16.387 4.550 25.922 1.00 93.00 88 CYS A C 1
ATOM 670 O O . CYS A 1 88 ? -17.178 4.034 26.7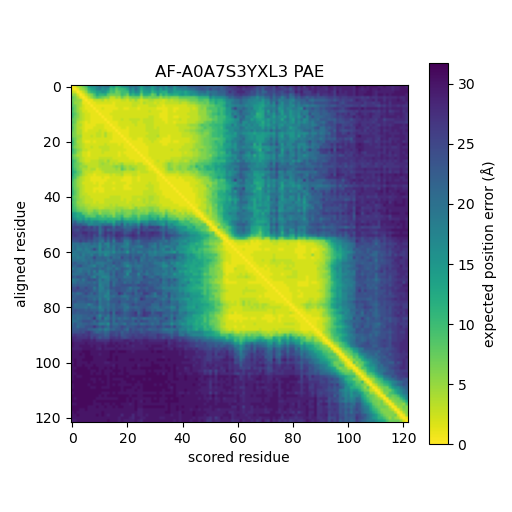09 1.00 93.00 88 CYS A O 1
ATOM 672 N N . VAL A 1 89 ? -15.239 3.958 25.580 1.00 91.19 89 VAL A N 1
ATOM 673 C CA . VAL A 1 89 ? -14.703 2.789 26.288 1.00 91.19 89 VAL A CA 1
ATOM 674 C C . VAL A 1 89 ? -14.080 3.246 27.603 1.00 91.19 89 VAL A C 1
ATOM 676 O O . VAL A 1 89 ? -14.441 2.699 28.637 1.00 91.19 89 VAL A O 1
ATOM 679 N N . GLU A 1 90 ? -13.261 4.299 27.572 1.00 84.88 90 GLU A N 1
ATOM 680 C CA . GLU A 1 90 ? -12.628 4.875 28.768 1.00 84.88 90 GLU A CA 1
ATOM 681 C C . GLU A 1 90 ? -13.666 5.378 29.783 1.00 84.88 90 GLU A C 1
ATOM 683 O O . GLU A 1 90 ? -13.572 5.068 30.967 1.00 84.88 90 GLU A O 1
ATOM 688 N N . ASP A 1 91 ? -14.726 6.042 29.312 1.00 74.44 91 ASP A N 1
ATOM 689 C CA . ASP A 1 91 ? -15.832 6.511 30.161 1.00 74.44 91 ASP A CA 1
ATOM 690 C C . ASP A 1 91 ? -16.604 5.354 30.837 1.00 74.44 91 ASP A C 1
ATOM 692 O O . ASP A 1 91 ? -17.089 5.474 31.960 1.00 74.44 91 ASP A O 1
ATOM 696 N N . SER A 1 92 ? -16.659 4.181 30.189 1.00 63.81 92 SER A N 1
ATOM 697 C CA . SER A 1 92 ? -17.307 2.988 30.757 1.00 63.81 92 SER A CA 1
ATOM 698 C C . SER A 1 92 ? -16.449 2.284 31.816 1.00 63.81 92 SER A C 1
ATOM 700 O O . SER A 1 92 ? -17.001 1.591 32.666 1.00 63.81 92 SER A O 1
ATOM 702 N N . GLU A 1 93 ? -15.121 2.415 31.751 1.00 58.62 93 GLU A N 1
ATOM 703 C CA . GLU A 1 93 ? -14.187 1.786 32.699 1.00 58.62 93 GLU A CA 1
ATOM 704 C C . GLU A 1 93 ? -13.857 2.706 33.888 1.00 58.62 93 GLU A C 1
ATOM 706 O O . GLU A 1 93 ? -13.460 2.218 34.944 1.00 58.62 93 GLU A O 1
ATOM 711 N N . GLY A 1 94 ? -14.096 4.017 33.756 1.00 51.28 94 GLY A N 1
ATOM 712 C CA . GLY A 1 94 ? -13.951 5.003 34.831 1.00 51.28 94 GLY A CA 1
ATOM 713 C C . GLY A 1 94 ? -15.140 5.110 35.794 1.00 51.28 94 GLY A C 1
ATOM 714 O O . GLY A 1 94 ? -14.995 5.692 36.864 1.00 51.28 94 GLY A O 1
ATOM 715 N N . ASN A 1 95 ? -16.305 4.535 35.475 1.00 47.31 95 ASN A N 1
ATOM 716 C CA . ASN A 1 95 ? -17.507 4.652 36.313 1.00 47.31 95 ASN A CA 1
ATOM 717 C C . ASN A 1 95 ? -17.719 3.445 37.245 1.00 47.31 95 ASN A C 1
ATOM 719 O O . ASN A 1 95 ? -18.808 2.881 37.357 1.00 47.31 95 ASN A O 1
ATOM 723 N N . ALA A 1 96 ? -16.646 3.050 37.926 1.00 49.81 96 ALA A N 1
ATOM 724 C CA . ALA A 1 96 ? -16.718 2.322 39.181 1.00 4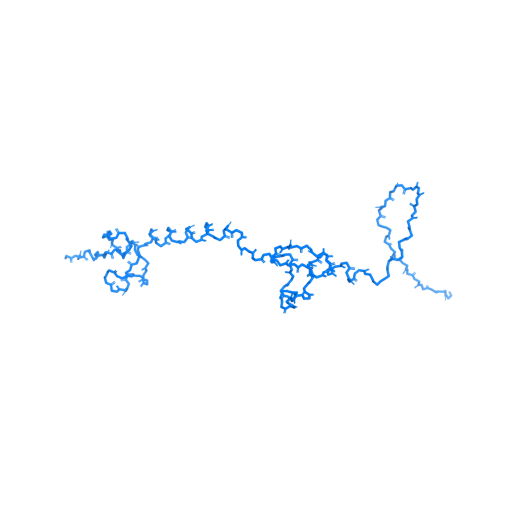9.81 96 ALA A CA 1
ATOM 725 C C . ALA A 1 96 ? -16.078 3.212 40.253 1.00 49.81 96 ALA A C 1
ATOM 727 O O . ALA A 1 96 ? -14.894 3.090 40.543 1.00 49.81 96 ALA A O 1
ATOM 728 N N . ASN A 1 97 ? -16.899 4.085 40.847 1.00 52.12 97 ASN A N 1
ATOM 729 C CA . ASN A 1 97 ? -16.578 4.915 42.015 1.00 52.12 97 ASN A CA 1
ATOM 730 C C . ASN A 1 97 ? -15.845 6.245 41.729 1.00 52.12 97 ASN A C 1
ATOM 732 O O . ASN A 1 97 ? -14.686 6.426 42.089 1.00 52.12 97 ASN A O 1
ATOM 736 N N . GLN A 1 98 ? -16.556 7.229 41.173 1.00 46.44 98 GLN A N 1
ATOM 737 C CA . GLN A 1 98 ? -16.208 8.629 41.424 1.00 46.44 98 GLN A CA 1
ATOM 738 C C . GLN A 1 98 ? -17.477 9.433 41.713 1.00 46.44 98 GLN A C 1
ATOM 740 O O . GLN A 1 98 ? -18.094 10.030 40.836 1.00 46.44 98 GLN A O 1
ATOM 745 N N . GLU A 1 99 ? -17.883 9.394 42.980 1.00 46.94 99 GLU A N 1
ATOM 746 C CA . GLU A 1 99 ? -18.802 10.360 43.571 1.00 46.94 99 GLU A CA 1
ATOM 747 C C . GLU A 1 99 ? -18.110 11.731 43.499 1.00 46.94 99 GLU A C 1
ATOM 749 O O . GLU A 1 99 ? -17.160 12.014 44.230 1.00 46.94 99 GLU A O 1
ATOM 754 N N . VAL A 1 100 ? -18.495 12.546 42.516 1.00 45.69 100 VAL A N 1
ATOM 755 C CA . VAL A 1 100 ? -17.933 13.884 42.321 1.00 45.69 100 VAL A CA 1
ATOM 756 C C . VAL A 1 100 ? -18.536 14.802 43.380 1.00 45.69 100 VAL A C 1
ATOM 758 O O . VAL A 1 100 ? -19.618 15.359 43.201 1.00 45.69 100 VAL A O 1
ATOM 761 N N . LEU A 1 101 ? -17.825 14.963 44.495 1.00 47.59 101 LEU A N 1
ATOM 762 C CA . LEU A 1 101 ? -18.076 16.039 45.446 1.00 47.59 101 LEU A CA 1
ATOM 763 C C . LEU A 1 101 ? -17.575 17.348 44.812 1.00 47.59 101 LEU A C 1
ATOM 765 O O . LEU A 1 101 ? -16.389 17.670 44.866 1.00 47.59 101 LEU A O 1
ATOM 769 N N . VAL A 1 102 ? -18.465 18.081 44.142 1.00 44.84 102 VAL A N 1
ATOM 770 C CA . VAL A 1 102 ? -18.153 19.406 43.588 1.00 44.84 102 VAL A CA 1
ATOM 771 C C . VAL A 1 102 ? -18.081 20.407 44.743 1.00 44.84 102 VAL A C 1
ATOM 773 O O . VAL A 1 102 ? -19.100 20.720 45.355 1.00 44.84 102 VAL A O 1
ATOM 776 N N . CYS A 1 103 ? -16.890 20.931 45.039 1.00 34.25 103 CYS A N 1
ATOM 777 C CA . CYS A 1 103 ? -16.736 22.083 45.925 1.00 34.25 103 CYS A CA 1
ATOM 778 C C . CYS A 1 103 ? -16.929 23.365 45.104 1.00 34.25 103 CYS A C 1
ATOM 780 O O . CYS A 1 103 ? -16.080 23.750 44.303 1.00 34.25 103 CYS A O 1
ATOM 782 N N . HIS A 1 104 ? -18.085 24.001 45.268 1.00 48.38 104 HIS A N 1
ATOM 783 C CA . HIS A 1 104 ? -18.433 25.256 44.612 1.00 48.38 104 HIS A CA 1
ATOM 784 C C . HIS A 1 104 ? -17.936 26.431 45.467 1.00 48.38 104 HIS A C 1
ATOM 786 O O . HIS A 1 104 ? -18.778 27.081 46.059 1.00 48.38 104 HIS A O 1
ATOM 792 N N . GLU A 1 105 ? -16.615 26.665 45.593 1.00 48.44 105 GLU A N 1
ATOM 793 C CA . GLU A 1 105 ? -16.091 28.023 45.909 1.00 48.44 105 GLU A CA 1
ATOM 794 C C . GLU A 1 105 ? -14.563 28.262 45.930 1.00 48.44 105 GLU A C 1
ATOM 796 O O . GLU A 1 105 ? -14.152 29.380 46.234 1.00 48.44 105 GLU A O 1
ATOM 801 N N . CYS A 1 106 ? -13.670 27.334 45.579 1.00 43.53 106 CYS A N 1
ATOM 802 C CA . CYS A 1 106 ? -12.235 27.657 45.663 1.00 43.53 106 CYS A CA 1
ATOM 803 C C . CYS A 1 106 ? -11.398 27.039 44.544 1.00 43.53 106 CYS A C 1
ATOM 805 O O . CYS A 1 106 ? -11.168 25.838 44.493 1.00 43.53 106 CYS A O 1
ATOM 807 N N . GLY A 1 107 ? -10.913 27.899 43.643 1.00 49.56 107 GLY A N 1
ATOM 808 C CA . GLY A 1 107 ? -9.938 27.526 42.629 1.00 49.56 107 GLY A CA 1
ATOM 809 C C . GLY A 1 107 ? -8.576 27.235 43.253 1.00 49.56 107 GLY A C 1
ATOM 810 O O . GLY A 1 107 ? -7.977 28.137 43.836 1.00 49.56 107 GLY A O 1
ATOM 811 N N . SER A 1 108 ? -8.103 25.993 43.112 1.00 52.28 108 SER A N 1
ATOM 812 C CA . SER A 1 108 ? -6.711 25.562 42.867 1.00 52.28 108 SER A CA 1
ATOM 813 C C . SER A 1 108 ? -6.589 24.072 43.200 1.00 52.28 108 SER A C 1
ATOM 815 O O . SER A 1 108 ? -6.545 23.722 44.375 1.00 52.28 108 SER A O 1
ATOM 817 N N . ASP A 1 109 ? -6.444 23.201 42.199 1.00 48.94 109 ASP A N 1
ATOM 818 C CA . ASP A 1 109 ? -6.249 21.764 42.435 1.00 48.94 109 ASP A CA 1
ATOM 819 C C . ASP A 1 109 ? -4.898 21.290 41.892 1.00 48.94 109 ASP A C 1
ATOM 821 O O . ASP A 1 109 ? -4.714 21.027 40.703 1.00 48.94 109 ASP A O 1
ATOM 825 N N . GLY A 1 110 ? -3.935 21.182 42.808 1.00 50.09 110 GLY A N 1
ATOM 826 C CA . GLY A 1 110 ? -2.775 20.306 42.671 1.00 50.09 110 GLY A CA 1
ATOM 827 C C . GLY A 1 110 ? -3.065 18.943 43.322 1.00 50.09 110 GLY A C 1
ATOM 828 O O . GLY A 1 110 ? -3.823 18.877 44.291 1.00 50.09 110 GLY A O 1
ATOM 829 N N . PRO A 1 111 ? -2.474 17.835 42.838 1.00 49.88 111 PRO A N 1
ATOM 830 C CA . PRO A 1 111 ? -2.774 16.504 43.355 1.00 49.88 111 PRO A CA 1
ATOM 831 C C . PRO A 1 111 ? -2.162 16.281 44.746 1.00 49.88 111 PRO A C 1
ATOM 833 O O . PRO A 1 111 ? -0.947 16.133 44.900 1.00 49.88 111 PRO A O 1
ATOM 836 N N . PHE A 1 112 ? -3.014 16.187 45.769 1.00 47.19 112 PHE A N 1
ATOM 837 C CA . PHE A 1 112 ? -2.629 15.710 47.098 1.00 47.19 112 PHE A CA 1
ATOM 838 C C . PHE A 1 112 ? -2.404 14.190 47.054 1.00 47.19 112 PHE A C 1
ATOM 840 O O . PHE A 1 112 ? -3.339 13.391 47.013 1.00 47.19 112 PHE A O 1
ATOM 847 N N . SER A 1 113 ? -1.137 13.773 47.039 1.00 50.50 113 SER A N 1
ATOM 848 C CA . SER A 1 113 ? -0.749 12.362 47.066 1.00 50.50 113 SER A CA 1
ATOM 849 C C . SER A 1 113 ? -0.857 11.802 48.488 1.00 50.50 113 SER A C 1
ATOM 851 O O . SER A 1 113 ? -0.071 12.136 49.376 1.00 50.50 113 SER A O 1
ATOM 853 N N . ALA A 1 114 ? -1.838 10.929 48.710 1.00 49.44 114 ALA A N 1
ATOM 854 C CA . ALA A 1 114 ? -2.011 10.197 49.956 1.00 49.44 114 ALA A CA 1
ATOM 855 C C . ALA A 1 114 ? -0.927 9.113 50.119 1.00 49.44 114 ALA A C 1
ATOM 857 O O . ALA A 1 114 ? -0.933 8.091 49.435 1.00 49.44 114 ALA A O 1
ATOM 858 N N . LYS A 1 115 ? -0.026 9.285 51.092 1.00 54.84 115 LYS A N 1
ATOM 859 C CA . LYS A 1 115 ? 0.748 8.182 51.687 1.00 54.84 115 LYS A CA 1
ATOM 860 C C . LYS A 1 115 ? 0.532 8.158 53.196 1.00 54.84 115 LYS A C 1
ATOM 862 O O . LYS A 1 115 ? 1.330 8.670 53.973 1.00 54.84 115 LYS A O 1
ATOM 867 N N . GLN A 1 116 ? -0.557 7.517 53.610 1.00 53.72 116 GLN A N 1
ATOM 868 C CA . GLN A 1 116 ? -0.746 7.065 54.985 1.00 53.72 116 GLN A CA 1
ATOM 869 C C . GLN A 1 116 ? 0.120 5.822 55.231 1.00 53.72 116 GLN A C 1
ATOM 871 O O . GLN A 1 116 ? -0.061 4.789 54.588 1.00 53.72 116 GLN A O 1
ATOM 876 N N . LYS A 1 117 ? 1.042 5.895 56.195 1.00 52.59 117 LYS A N 1
ATOM 877 C CA . LYS A 1 117 ? 1.749 4.732 56.747 1.00 52.59 117 LYS A CA 1
ATOM 878 C C . LYS A 1 117 ? 1.347 4.606 58.218 1.00 52.59 117 LYS A C 1
ATOM 880 O O . LYS A 1 117 ? 1.863 5.313 59.073 1.00 52.59 117 LYS A O 1
ATOM 885 N N . LYS A 1 118 ? 0.375 3.734 58.501 1.00 53.78 118 LYS A N 1
ATOM 886 C CA . LYS A 1 118 ? 0.026 3.293 59.862 1.00 53.78 118 LYS A CA 1
ATOM 887 C C . LYS A 1 118 ? 1.053 2.256 60.330 1.00 53.78 118 LYS A C 1
ATOM 889 O O . LYS A 1 118 ? 1.314 1.324 59.573 1.00 53.78 118 LYS A O 1
ATOM 894 N N . LYS A 1 119 ? 1.558 2.367 61.568 1.00 51.56 119 LYS A N 1
ATOM 895 C CA . LYS A 1 119 ? 1.896 1.233 62.461 1.00 51.56 119 LYS A CA 1
ATOM 896 C C . LYS A 1 119 ? 2.143 1.715 63.905 1.00 51.56 119 LYS A C 1
ATOM 898 O O . LYS A 1 119 ? 3.200 2.246 64.203 1.00 51.56 119 LYS A O 1
ATOM 903 N N . GLY A 1 120 ? 1.086 1.552 64.707 1.00 51.16 120 GLY A N 1
ATOM 904 C CA . GLY A 1 120 ? 0.971 0.988 66.067 1.00 51.16 120 GLY A CA 1
ATOM 905 C C . GLY A 1 120 ? 2.031 1.222 67.165 1.00 51.16 120 GLY A C 1
ATOM 906 O O . GLY A 1 120 ? 3.221 1.120 66.885 1.00 51.16 120 GLY A O 1
ATOM 907 N N . PRO A 1 121 ? 1.592 1.405 68.430 1.00 52.75 121 PRO A N 1
ATOM 908 C CA . PRO A 1 121 ? 2.447 1.629 69.597 1.00 52.75 121 PRO A CA 1
ATOM 909 C C . PRO A 1 121 ? 2.965 0.320 70.222 1.00 52.75 121 PRO A C 1
ATOM 911 O O . PRO A 1 121 ? 2.336 -0.737 70.094 1.00 52.75 121 PRO A O 1
ATOM 914 N N . LYS A 1 122 ? 4.076 0.416 70.953 1.00 45.38 122 LYS A N 1
ATOM 915 C CA . LYS A 1 122 ? 4.431 -0.460 72.072 1.00 45.38 122 LYS A CA 1
ATOM 916 C C . LYS A 1 122 ? 5.072 0.385 73.160 1.00 45.38 122 LYS A C 1
ATOM 918 O O . LYS A 1 122 ? 5.869 1.270 72.781 1.00 45.38 122 LYS A O 1
#

Radius of gyration: 31.09 Å; Cα contacts (8 Å, |Δi|>4): 110; chains: 1; bounding box: 56×40×100 Å

pLDDT: mean 77.4, std 19.96, range [34.25, 96.5]

Solvent-accessible surface area (backbone atoms only — not comparable to full-atom values): 7821 Å² total; per-residue (Å²): 132,85,77,79,66,63,36,41,19,54,79,82,64,46,76,35,45,68,87,43,30,50,74,78,38,59,73,44,62,80,52,74,20,57,32,49,66,60,51,49,50,58,48,55,53,49,58,58,56,69,69,52,82,75,60,64,64,42,57,20,60,79,78,69,47,74,36,51,57,86,48,32,50,74,74,28,61,73,49,56,75,74,13,43,31,54,75,60,49,54,58,64,70,60,70,75,84,70,85,80,81,80,76,92,84,74,96,79,89,76,88,82,80,85,80,87,80,88,81,85,90,133